Protein AF-A0A119CU41-F1 (afdb_monomer_lite)

Secondary structure (DSSP, 8-state):
--PPPS--SSHHHHHHHHHHHTT-HHHHHHHHHGGGS-HHHHHHHHHHHT-TTSS----HHHHHHHHHHHHHTT--HHHHHHHHHTT-----PPP--HHHHHHHHHHHHHHHHHHHHHHHHHHHS--TTSSSS--

Structure (mmCIF, N/CA/C/O backbone):
data_AF-A0A119CU41-F1
#
_entry.id   AF-A0A119CU41-F1
#
loop_
_atom_site.group_PDB
_atom_site.id
_atom_site.type_symbol
_atom_site.label_atom_id
_atom_site.label_alt_id
_atom_site.label_comp_id
_atom_site.label_asym_id
_atom_site.label_entity_id
_atom_site.label_seq_id
_atom_site.pdbx_PDB_ins_code
_atom_site.Cartn_x
_atom_site.Cartn_y
_atom_site.Cartn_z
_atom_site.occupancy
_atom_site.B_iso_or_equiv
_atom_site.auth_seq_id
_atom_site.auth_comp_id
_atom_site.auth_asym_id
_atom_site.auth_atom_id
_atom_site.pdbx_PDB_model_num
ATOM 1 N N . MET A 1 1 ? -15.393 13.350 -11.475 1.00 35.12 1 MET A N 1
ATOM 2 C CA . MET A 1 1 ? -16.039 12.401 -10.548 1.00 35.12 1 MET A CA 1
ATOM 3 C C . MET A 1 1 ? -15.652 11.013 -11.019 1.00 35.12 1 MET A C 1
ATOM 5 O O . MET A 1 1 ? -16.244 10.543 -11.977 1.00 35.12 1 MET A O 1
ATOM 9 N N . ASN A 1 2 ? -14.614 10.411 -10.438 1.00 46.03 2 ASN A N 1
ATOM 10 C CA . ASN A 1 2 ? -14.249 9.032 -10.764 1.00 46.03 2 ASN A CA 1
ATOM 11 C C . ASN A 1 2 ? -14.810 8.158 -9.651 1.00 46.03 2 ASN A C 1
ATOM 13 O O . ASN A 1 2 ? -14.390 8.277 -8.504 1.00 46.03 2 ASN A O 1
ATOM 17 N N . GLN A 1 3 ? -15.821 7.363 -9.984 1.00 51.50 3 GLN A N 1
ATOM 18 C CA . GLN A 1 3 ? -16.366 6.354 -9.089 1.00 51.50 3 GLN A CA 1
ATOM 19 C C . GLN A 1 3 ? -15.266 5.310 -8.860 1.00 51.50 3 GLN A C 1
ATOM 21 O O . GLN A 1 3 ? -14.790 4.703 -9.818 1.00 51.50 3 GLN A O 1
ATOM 26 N N . THR A 1 4 ? -14.824 5.145 -7.614 1.00 58.78 4 THR A N 1
ATOM 27 C CA . THR A 1 4 ? -13.912 4.061 -7.238 1.00 58.78 4 THR A CA 1
ATOM 28 C C . THR A 1 4 ? -14.619 2.729 -7.508 1.00 58.78 4 THR A C 1
ATOM 30 O O . THR A 1 4 ? -15.733 2.548 -7.005 1.00 58.78 4 THR A O 1
ATOM 33 N N . PRO A 1 5 ? -14.037 1.811 -8.302 1.00 63.75 5 PRO A N 1
ATOM 34 C CA . PRO A 1 5 ? -14.624 0.495 -8.522 1.00 63.75 5 PRO A CA 1
ATOM 35 C C . PRO A 1 5 ? -14.828 -0.213 -7.180 1.00 63.75 5 PRO A C 1
ATOM 37 O O . PRO A 1 5 ? -13.911 -0.281 -6.364 1.00 63.75 5 PRO A O 1
ATOM 40 N N . LEU A 1 6 ? -16.041 -0.718 -6.942 1.00 64.75 6 LEU A N 1
ATOM 41 C CA . LEU A 1 6 ? -16.372 -1.452 -5.716 1.00 64.75 6 LEU A CA 1
ATOM 42 C C . LEU A 1 6 ? -15.704 -2.834 -5.672 1.00 64.75 6 LEU A C 1
ATOM 44 O O . LEU A 1 6 ? -15.465 -3.353 -4.585 1.00 64.75 6 LEU A O 1
ATOM 48 N N . PHE A 1 7 ? -15.388 -3.403 -6.840 1.00 74.25 7 PHE A N 1
ATOM 49 C CA . PHE A 1 7 ? -14.803 -4.732 -6.990 1.00 74.25 7 PHE A CA 1
ATOM 50 C C . PHE A 1 7 ? -13.781 -4.739 -8.130 1.00 74.25 7 PHE A C 1
ATOM 52 O O . PHE A 1 7 ? -13.938 -4.018 -9.116 1.00 74.25 7 PHE A O 1
ATOM 59 N N . PHE A 1 8 ? -12.744 -5.556 -7.967 1.00 86.62 8 PHE A N 1
ATOM 60 C CA . PHE A 1 8 ? -11.715 -5.824 -8.966 1.00 86.62 8 PHE A CA 1
ATOM 61 C C . PHE A 1 8 ? -11.682 -7.327 -9.230 1.00 86.62 8 PHE A C 1
ATOM 63 O O . PHE A 1 8 ? -11.782 -8.105 -8.283 1.00 86.62 8 PHE A O 1
ATOM 70 N N . ASP A 1 9 ? -11.531 -7.718 -10.493 1.00 86.44 9 ASP A N 1
ATOM 71 C CA . ASP A 1 9 ? -11.534 -9.132 -10.891 1.00 86.44 9 ASP A CA 1
ATOM 72 C C . ASP A 1 9 ? -10.228 -9.846 -10.514 1.00 86.44 9 ASP A C 1
ATOM 74 O O . ASP A 1 9 ? -10.202 -11.061 -10.337 1.00 86.44 9 ASP A O 1
ATOM 78 N N . ASP A 1 10 ? -9.139 -9.089 -10.361 1.00 91.56 10 ASP A N 1
ATOM 79 C CA . ASP A 1 10 ? -7.823 -9.619 -10.034 1.00 91.56 10 ASP A CA 1
ATOM 80 C C . ASP A 1 10 ? -6.977 -8.635 -9.207 1.00 91.56 10 ASP A C 1
ATOM 82 O O . ASP A 1 10 ? -7.222 -7.420 -9.149 1.00 91.56 10 ASP A O 1
ATOM 86 N N . VAL A 1 11 ? -5.929 -9.181 -8.585 1.00 92.94 11 VAL A N 1
ATOM 87 C CA . VAL A 1 11 ? -5.024 -8.439 -7.702 1.00 92.94 11 VAL A CA 1
ATOM 88 C C . VAL A 1 11 ? -4.221 -7.362 -8.422 1.00 92.94 11 VAL A C 1
ATOM 90 O O . VAL A 1 11 ? -3.954 -6.311 -7.841 1.00 92.94 11 VAL A O 1
ATOM 93 N N . ASN A 1 12 ? -3.830 -7.588 -9.676 1.00 94.69 12 ASN A N 1
ATOM 94 C CA . ASN A 1 12 ? -3.010 -6.650 -10.434 1.00 94.69 12 ASN A CA 1
ATOM 95 C C . ASN A 1 12 ? -3.826 -5.416 -10.807 1.00 94.69 12 ASN A C 1
ATOM 97 O O . ASN A 1 12 ? -3.318 -4.297 -10.707 1.00 94.69 12 ASN A O 1
ATOM 101 N N . THR A 1 13 ? -5.101 -5.585 -11.157 1.00 94.31 13 THR A N 1
ATOM 102 C CA . THR A 1 13 ? -6.020 -4.470 -11.403 1.00 94.31 13 THR A CA 1
ATOM 103 C C . THR A 1 13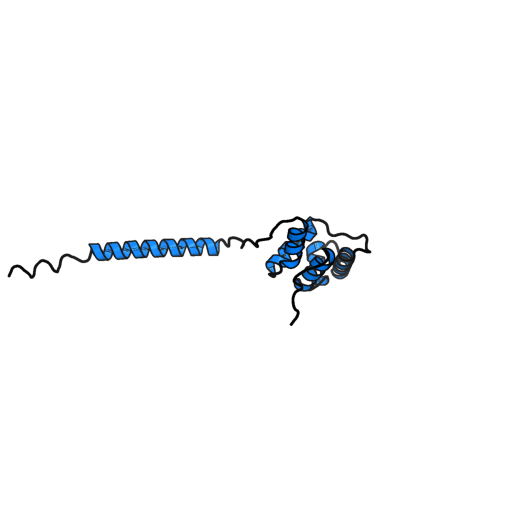 ? -6.279 -3.685 -10.112 1.00 94.31 13 THR A C 1
ATOM 105 O O . THR A 1 13 ? -6.182 -2.453 -10.115 1.00 94.31 13 THR A O 1
ATOM 108 N N . ALA A 1 14 ? -6.496 -4.368 -8.981 1.00 95.12 14 ALA A N 1
ATOM 109 C CA . ALA A 1 14 ? -6.653 -3.714 -7.678 1.00 95.12 14 ALA A CA 1
ATOM 110 C C . ALA A 1 14 ? -5.392 -2.930 -7.256 1.00 95.12 14 ALA A C 1
ATOM 112 O O . ALA A 1 14 ? -5.471 -1.786 -6.802 1.00 95.12 14 ALA A O 1
ATOM 113 N N . LEU A 1 15 ? -4.201 -3.504 -7.446 1.00 96.75 15 LEU A N 1
ATOM 114 C CA . LEU A 1 15 ? -2.932 -2.835 -7.155 1.00 96.75 15 LEU A CA 1
ATOM 115 C C . LEU A 1 15 ? -2.629 -1.702 -8.147 1.00 96.75 15 LEU A C 1
ATOM 117 O O . LEU A 1 15 ? -2.084 -0.675 -7.745 1.00 96.75 15 LEU A O 1
ATOM 121 N N . SER A 1 16 ? -3.036 -1.823 -9.412 1.00 96.38 16 SER A N 1
ATOM 122 C CA . SER A 1 16 ? -2.947 -0.737 -10.398 1.00 96.38 16 SER A CA 1
ATOM 123 C C . SER A 1 16 ? -3.793 0.465 -9.986 1.00 96.38 16 SER A C 1
ATOM 125 O O . SER A 1 16 ? -3.346 1.609 -10.091 1.00 96.38 16 SER A O 1
ATOM 127 N N . HIS A 1 17 ? -4.992 0.218 -9.450 1.00 96.38 17 HIS A N 1
ATOM 128 C CA . HIS A 1 17 ? -5.817 1.266 -8.858 1.00 96.38 17 HIS A CA 1
ATOM 129 C C . HIS A 1 17 ? -5.106 1.952 -7.684 1.00 96.38 17 HIS A C 1
ATOM 131 O O . HIS A 1 17 ? -5.008 3.181 -7.672 1.00 96.38 17 HIS A O 1
ATOM 137 N N . VAL A 1 18 ? -4.522 1.181 -6.760 1.00 97.38 18 VAL A N 1
ATOM 138 C CA . VAL A 1 18 ? -3.714 1.729 -5.657 1.00 97.38 18 VAL A CA 1
ATOM 139 C C . VAL A 1 18 ? -2.575 2.607 -6.178 1.00 97.38 18 VAL A C 1
ATOM 141 O O . VAL A 1 18 ? -2.379 3.716 -5.681 1.00 97.38 18 VAL A O 1
ATOM 144 N N . VAL A 1 19 ? -1.845 2.169 -7.207 1.00 97.88 19 VAL A N 1
ATOM 145 C CA . VAL A 1 19 ? -0.769 2.975 -7.802 1.00 97.88 19 VAL A CA 1
ATOM 146 C C . VAL A 1 19 ? -1.295 4.311 -8.322 1.00 97.88 19 VAL A C 1
ATOM 148 O O . VAL A 1 19 ? -0.653 5.338 -8.101 1.00 97.88 19 VAL A O 1
ATOM 151 N N . ASN A 1 20 ? -2.473 4.335 -8.947 1.00 97.00 20 ASN A N 1
ATOM 152 C CA . ASN A 1 20 ? -3.094 5.574 -9.414 1.00 97.00 20 ASN A CA 1
ATOM 153 C C . ASN A 1 20 ? -3.507 6.496 -8.259 1.00 97.00 20 ASN A C 1
ATOM 155 O O . ASN A 1 20 ? -3.200 7.688 -8.307 1.00 97.00 20 ASN A O 1
ATOM 159 N N . VAL A 1 21 ? -4.123 5.955 -7.201 1.00 96.56 21 VAL A N 1
ATOM 160 C CA . VAL A 1 21 ? -4.465 6.716 -5.984 1.00 96.56 21 VAL A CA 1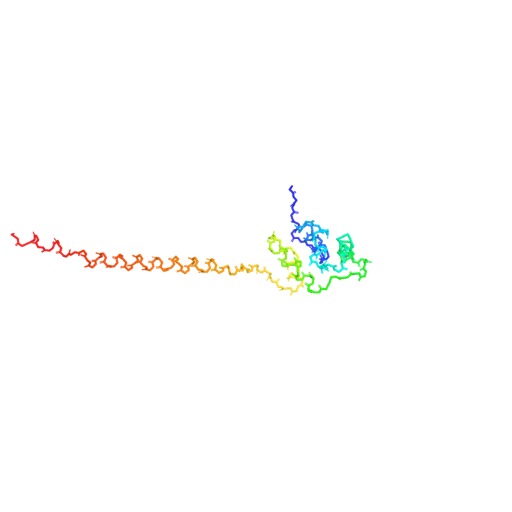
ATOM 161 C C . VAL A 1 21 ? -3.222 7.356 -5.363 1.00 96.56 21 VAL A C 1
ATOM 163 O O . VAL A 1 21 ? -3.255 8.509 -4.935 1.00 96.56 21 VAL A O 1
ATOM 166 N N . LEU A 1 22 ? -2.096 6.641 -5.364 1.00 97.44 22 LEU A N 1
ATOM 167 C CA . LEU A 1 22 ? -0.827 7.120 -4.815 1.00 97.44 22 LEU A CA 1
ATOM 168 C C . LEU A 1 22 ? -0.083 8.115 -5.722 1.00 97.44 22 LEU A C 1
ATOM 170 O O . LEU A 1 22 ? 1.009 8.555 -5.365 1.00 97.44 22 LEU A O 1
ATOM 174 N N . GLY A 1 23 ? -0.653 8.510 -6.865 1.00 96.88 23 GLY A N 1
ATOM 175 C CA . GLY A 1 23 ? -0.060 9.487 -7.786 1.00 96.88 23 GLY A CA 1
ATOM 176 C C . GLY A 1 23 ? 0.758 8.878 -8.928 1.00 96.88 23 GLY A C 1
ATOM 177 O O . GLY A 1 23 ? 1.561 9.574 -9.549 1.00 96.88 23 GLY A O 1
ATOM 178 N N . GLY A 1 24 ? 0.559 7.593 -9.218 1.00 97.69 24 GLY A N 1
ATOM 179 C CA . GLY A 1 24 ? 1.102 6.900 -10.382 1.00 97.69 24 GLY A CA 1
ATOM 180 C C . GLY A 1 24 ? 2.482 6.269 -10.176 1.00 97.69 24 GLY A C 1
ATOM 181 O O . GLY A 1 24 ? 3.172 6.471 -9.174 1.00 97.69 24 GLY A O 1
ATOM 182 N N . ALA A 1 25 ? 2.912 5.505 -11.184 1.00 97.62 25 ALA A N 1
ATOM 183 C CA . ALA A 1 25 ? 4.118 4.677 -11.120 1.00 97.62 25 ALA A CA 1
ATOM 184 C C . ALA A 1 25 ? 5.413 5.469 -10.864 1.00 97.62 25 ALA A C 1
ATOM 186 O O . ALA A 1 25 ? 6.322 4.949 -10.227 1.00 97.62 25 ALA A O 1
ATOM 187 N N . LYS A 1 26 ? 5.505 6.738 -11.292 1.00 97.25 26 LYS A N 1
ATOM 188 C CA . LYS A 1 26 ? 6.685 7.586 -11.023 1.00 97.25 26 LYS A CA 1
ATOM 189 C C . LYS A 1 26 ? 6.834 7.972 -9.555 1.00 97.25 26 LYS A C 1
ATOM 191 O O . LYS A 1 26 ? 7.953 8.175 -9.098 1.00 97.25 26 LYS A O 1
ATOM 196 N N . ARG A 1 27 ? 5.726 8.062 -8.817 1.00 96.75 27 ARG A N 1
ATOM 197 C CA . ARG A 1 27 ? 5.751 8.303 -7.373 1.00 96.75 27 ARG A CA 1
ATOM 198 C C . ARG A 1 27 ? 5.966 7.004 -6.605 1.00 96.75 27 ARG A C 1
ATOM 200 O O . ARG A 1 27 ? 6.761 6.973 -5.676 1.00 96.75 27 ARG A O 1
ATOM 207 N N . VAL A 1 28 ? 5.303 5.933 -7.032 1.00 97.69 28 VAL A N 1
ATOM 208 C CA . VAL A 1 28 ? 5.368 4.621 -6.375 1.00 97.69 28 VAL A CA 1
ATOM 209 C C . VAL A 1 28 ? 6.698 3.897 -6.604 1.00 97.69 28 VAL A C 1
ATOM 211 O O . VAL A 1 28 ? 7.198 3.251 -5.691 1.00 97.69 28 VAL A O 1
ATOM 214 N N . GLY A 1 29 ? 7.295 3.999 -7.792 1.00 97.19 29 GLY A N 1
ATOM 215 C CA . GLY A 1 29 ? 8.531 3.293 -8.149 1.00 97.19 29 GLY A CA 1
ATOM 216 C C . GLY A 1 29 ? 9.659 3.503 -7.133 1.00 97.19 29 GLY A C 1
ATOM 217 O O . GLY A 1 29 ? 10.113 2.520 -6.544 1.00 97.19 29 GLY A O 1
ATOM 218 N N . PRO A 1 30 ? 10.063 4.756 -6.851 1.00 96.31 30 PRO A N 1
ATOM 219 C CA . PRO A 1 30 ? 11.068 5.053 -5.828 1.00 96.31 30 PRO A CA 1
ATOM 220 C C . PRO A 1 30 ? 10.670 4.589 -4.420 1.00 96.31 30 PRO A C 1
ATOM 222 O O . PRO A 1 30 ? 11.528 4.181 -3.647 1.00 96.31 30 PRO A O 1
ATOM 225 N N . MET A 1 31 ? 9.373 4.566 -4.081 1.00 95.62 31 MET A N 1
ATOM 226 C CA . MET A 1 31 ? 8.914 4.042 -2.784 1.00 95.62 31 MET A CA 1
ATOM 227 C C . MET A 1 31 ? 9.183 2.537 -2.625 1.00 95.62 31 MET A C 1
ATOM 229 O O . MET A 1 31 ? 9.345 2.067 -1.502 1.00 95.62 31 MET A O 1
ATOM 233 N N . LEU A 1 32 ? 9.201 1.777 -3.726 1.00 96.19 32 LEU A N 1
ATOM 234 C CA . LEU A 1 32 ? 9.373 0.318 -3.716 1.00 96.19 32 LEU A CA 1
ATOM 235 C C . LEU A 1 32 ? 10.803 -0.143 -4.004 1.00 96.19 32 LEU A C 1
ATOM 237 O O . LEU A 1 32 ? 11.169 -1.256 -3.618 1.00 96.19 32 LEU A O 1
ATOM 241 N N . ARG A 1 33 ? 11.575 0.671 -4.726 1.00 94.62 33 ARG A N 1
ATOM 242 C CA . ARG A 1 33 ? 12.943 0.361 -5.162 1.00 94.62 33 ARG A CA 1
ATOM 243 C C . ARG A 1 33 ? 14.018 1.205 -4.484 1.00 94.62 33 ARG A C 1
ATOM 245 O O . ARG A 1 33 ? 15.189 0.890 -4.642 1.00 94.62 33 ARG A O 1
ATOM 252 N N . GLY A 1 34 ? 13.643 2.245 -3.743 1.00 88.06 34 GLY A N 1
ATOM 253 C CA . GLY A 1 34 ? 14.606 3.178 -3.166 1.00 88.06 34 GLY A CA 1
ATOM 254 C C . GLY A 1 34 ? 15.499 3.796 -4.243 1.00 88.06 34 GLY A C 1
ATOM 255 O O . GLY A 1 34 ? 15.029 4.115 -5.337 1.00 88.06 34 GLY A O 1
ATOM 256 N N . ASP A 1 35 ? 16.787 3.910 -3.925 1.00 88.81 35 ASP A N 1
ATOM 257 C CA . ASP A 1 35 ? 17.804 4.537 -4.777 1.00 88.81 35 ASP A CA 1
ATOM 258 C C . ASP A 1 35 ? 18.520 3.541 -5.712 1.00 88.81 35 ASP A C 1
ATOM 260 O O . ASP A 1 35 ? 19.430 3.924 -6.447 1.00 88.81 35 ASP A O 1
ATOM 264 N N . ASP A 1 36 ? 18.100 2.269 -5.734 1.00 89.56 36 ASP A N 1
ATOM 265 C CA . ASP A 1 36 ? 18.709 1.217 -6.568 1.00 89.56 36 ASP A CA 1
ATOM 266 C C . ASP A 1 36 ? 18.489 1.451 -8.074 1.00 89.56 36 ASP A C 1
ATOM 268 O O . ASP A 1 36 ? 19.153 0.852 -8.924 1.00 89.56 36 ASP A O 1
ATOM 272 N N . MET A 1 37 ? 17.509 2.287 -8.427 1.00 93.62 37 MET A N 1
ATOM 273 C CA . MET A 1 37 ? 17.079 2.538 -9.798 1.00 93.62 37 MET A CA 1
ATOM 274 C C . MET A 1 37 ? 16.736 4.014 -10.002 1.00 93.62 37 MET A C 1
ATOM 276 O O . MET A 1 37 ? 16.268 4.699 -9.096 1.00 93.62 37 MET A O 1
ATOM 280 N N . THR A 1 38 ? 16.882 4.500 -11.237 1.00 97.25 38 THR A N 1
ATOM 281 C CA . THR A 1 38 ? 16.342 5.817 -11.604 1.00 97.25 38 THR A CA 1
ATOM 282 C C . THR A 1 38 ? 14.813 5.816 -11.511 1.00 97.25 38 THR A C 1
ATOM 284 O O . THR A 1 38 ? 14.173 4.775 -11.677 1.00 97.25 38 THR A O 1
ATOM 287 N N . VAL A 1 39 ? 14.206 6.991 -11.310 1.00 97.06 39 VAL A N 1
ATOM 288 C CA . VAL A 1 39 ? 12.741 7.144 -11.195 1.00 97.06 39 VAL A CA 1
ATOM 289 C C . VAL A 1 39 ? 11.999 6.505 -12.373 1.00 97.06 39 VAL A C 1
ATOM 291 O O . VAL A 1 39 ? 11.029 5.778 -12.167 1.00 97.06 39 VAL A O 1
ATOM 294 N N . ASP A 1 40 ? 12.460 6.732 -13.605 1.00 97.75 40 ASP A N 1
ATOM 295 C CA . ASP A 1 40 ? 11.811 6.179 -14.799 1.00 97.75 40 ASP A CA 1
ATOM 296 C C . ASP A 1 40 ? 11.978 4.655 -14.901 1.00 97.75 40 ASP A C 1
ATOM 298 O O . ASP A 1 40 ? 11.035 3.956 -15.280 1.00 97.75 40 ASP A O 1
ATOM 302 N N . ALA A 1 41 ? 13.144 4.119 -14.521 1.00 97.81 41 ALA A N 1
ATOM 303 C CA . ALA A 1 41 ? 13.373 2.678 -14.507 1.00 97.81 41 ALA A CA 1
ATOM 304 C C . ALA A 1 41 ? 12.522 1.986 -13.428 1.00 97.81 41 ALA A C 1
ATOM 306 O O . ALA A 1 41 ? 11.916 0.948 -13.695 1.00 97.81 41 ALA A O 1
ATOM 307 N N . ALA A 1 42 ? 12.411 2.587 -12.241 1.00 97.44 42 ALA A N 1
ATOM 308 C CA . ALA A 1 42 ? 11.561 2.093 -11.165 1.00 97.44 42 ALA A CA 1
ATOM 309 C C . ALA A 1 42 ? 10.072 2.152 -11.544 1.00 97.44 42 ALA A C 1
ATOM 311 O O . ALA A 1 42 ? 9.338 1.194 -11.310 1.00 97.44 42 ALA A O 1
ATOM 312 N N . ALA A 1 43 ? 9.624 3.239 -12.182 1.00 97.62 43 ALA A N 1
ATOM 313 C CA . ALA A 1 43 ? 8.251 3.371 -12.663 1.00 97.62 43 ALA A CA 1
ATOM 314 C C . ALA A 1 43 ? 7.905 2.301 -13.706 1.00 97.62 43 ALA A C 1
ATOM 316 O O . ALA A 1 43 ? 6.853 1.670 -13.621 1.00 97.62 43 ALA A O 1
ATOM 317 N N . ARG A 1 44 ? 8.803 2.063 -14.669 1.00 97.94 44 ARG A N 1
ATOM 318 C CA . ARG A 1 44 ? 8.623 1.013 -15.676 1.00 97.94 44 ARG A CA 1
ATOM 319 C C . ARG A 1 44 ? 8.560 -0.370 -15.040 1.00 97.94 44 ARG A C 1
ATOM 321 O O . ARG A 1 44 ? 7.675 -1.139 -15.387 1.00 97.94 44 ARG A O 1
ATOM 328 N N . TRP A 1 45 ? 9.437 -0.647 -14.076 1.00 97.81 45 TRP A N 1
ATOM 329 C CA . TRP A 1 45 ? 9.406 -1.902 -13.334 1.00 97.81 45 TRP A CA 1
ATOM 330 C C . TRP A 1 45 ? 8.070 -2.118 -12.604 1.00 97.81 45 TRP A C 1
ATOM 332 O O . TRP A 1 45 ? 7.520 -3.211 -12.676 1.00 97.81 45 TRP A O 1
ATOM 342 N N . VAL A 1 46 ? 7.504 -1.083 -11.968 1.00 97.94 46 VAL A N 1
ATOM 343 C CA . VAL A 1 46 ? 6.171 -1.173 -11.340 1.00 97.94 46 VAL A CA 1
ATOM 344 C C . VAL A 1 46 ? 5.098 -1.537 -12.365 1.00 97.94 46 VAL A C 1
ATOM 346 O O . VAL A 1 46 ? 4.286 -2.417 -12.101 1.00 97.94 46 VAL A O 1
ATOM 349 N N . LEU A 1 47 ? 5.098 -0.889 -13.533 1.00 97.69 47 LEU A N 1
ATOM 350 C CA . LEU A 1 47 ? 4.141 -1.197 -14.600 1.00 97.69 47 LEU A CA 1
ATOM 351 C C . LEU A 1 47 ? 4.314 -2.621 -15.136 1.00 97.69 47 LEU A C 1
ATOM 353 O O . LEU A 1 47 ? 3.320 -3.293 -15.395 1.00 97.69 47 LEU A O 1
ATOM 357 N N . ASP A 1 48 ? 5.556 -3.089 -15.266 1.00 98.06 48 ASP A N 1
ATOM 358 C CA . ASP A 1 48 ? 5.836 -4.468 -15.656 1.00 98.06 48 ASP A CA 1
ATOM 359 C C . ASP A 1 48 ? 5.326 -5.450 -14.590 1.00 98.06 48 ASP A C 1
ATOM 361 O O . ASP A 1 48 ? 4.731 -6.455 -14.947 1.00 98.06 48 ASP A O 1
ATOM 365 N N . CYS A 1 49 ? 5.461 -5.154 -13.294 1.00 97.50 49 CYS A N 1
ATOM 366 C CA . CYS A 1 49 ? 4.930 -6.014 -12.230 1.00 97.50 49 CYS A CA 1
ATOM 367 C C . CYS A 1 49 ? 3.407 -6.101 -12.161 1.00 97.50 49 CYS A C 1
ATOM 369 O O . CYS A 1 49 ? 2.880 -7.071 -11.624 1.00 97.50 49 CYS A O 1
ATOM 371 N N . LEU A 1 50 ? 2.711 -5.075 -12.641 1.00 96.38 50 LEU A N 1
ATOM 372 C CA . LEU A 1 50 ? 1.251 -5.034 -12.680 1.00 96.38 50 LEU A CA 1
ATOM 373 C C . LEU A 1 50 ? 0.687 -5.637 -13.971 1.00 96.38 50 LEU A C 1
ATOM 375 O O . LEU A 1 50 ? -0.526 -5.755 -14.115 1.00 96.38 50 LEU A O 1
ATOM 379 N N . ASN A 1 51 ? 1.549 -6.014 -14.915 1.00 96.19 51 ASN A N 1
ATOM 380 C CA . ASN A 1 51 ? 1.149 -6.668 -16.146 1.00 96.19 51 ASN A CA 1
ATOM 381 C C . ASN A 1 51 ? 1.326 -8.193 -16.004 1.00 96.19 51 ASN A C 1
ATOM 383 O O . ASN A 1 51 ? 2.466 -8.652 -15.919 1.00 96.19 51 ASN A O 1
ATOM 387 N N . PRO A 1 52 ? 0.243 -8.995 -16.033 1.00 92.44 52 PRO A N 1
ATOM 388 C CA . PRO A 1 52 ? 0.337 -10.449 -15.883 1.00 92.44 52 PRO A CA 1
ATOM 389 C C . PRO A 1 52 ? 1.132 -11.141 -17.005 1.00 92.44 52 PRO A C 1
ATOM 391 O O . PRO A 1 52 ? 1.650 -12.234 -16.791 1.00 92.44 52 PRO A O 1
ATOM 394 N N . ASP A 1 53 ? 1.288 -10.506 -18.172 1.00 95.81 53 ASP A N 1
ATOM 395 C CA . ASP A 1 53 ? 2.069 -11.034 -19.300 1.00 95.81 53 ASP A CA 1
ATOM 396 C C . ASP A 1 53 ? 3.583 -10.796 -19.146 1.00 95.81 53 ASP A C 1
ATOM 398 O O . ASP A 1 53 ? 4.386 -11.186 -20.002 1.00 95.81 53 ASP A O 1
ATOM 402 N N . ARG A 1 54 ? 4.007 -10.105 -18.082 1.00 95.81 54 ARG A N 1
ATOM 403 C CA . ARG A 1 54 ? 5.412 -9.809 -17.798 1.00 95.81 54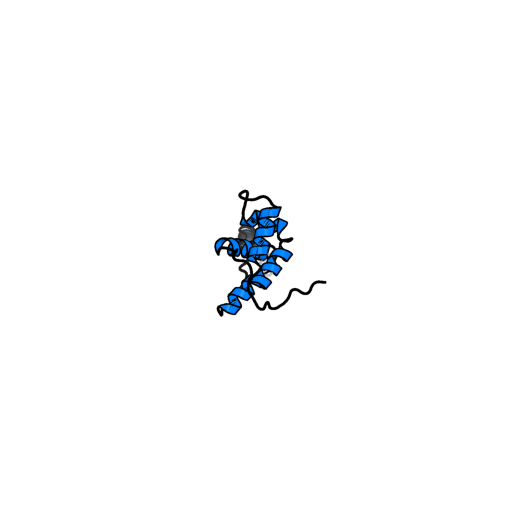 ARG A CA 1
ATOM 404 C C . ARG A 1 54 ? 5.921 -10.674 -16.641 1.00 95.81 54 ARG A C 1
ATOM 406 O O . ARG A 1 54 ? 5.200 -10.941 -15.689 1.00 95.81 54 ARG A O 1
ATOM 413 N N . PRO A 1 55 ? 7.203 -11.081 -16.673 1.00 95.19 55 PRO A N 1
ATOM 414 C CA . PRO A 1 55 ? 7.771 -11.943 -15.636 1.00 95.19 55 PRO A CA 1
ATOM 415 C C . PRO A 1 55 ? 8.097 -11.203 -14.330 1.00 95.19 55 PRO A C 1
ATOM 417 O O . PRO A 1 55 ? 8.389 -11.842 -13.322 1.00 95.19 55 PRO A O 1
ATOM 420 N N . ALA A 1 56 ? 8.124 -9.868 -14.346 1.00 95.50 56 ALA A N 1
ATOM 421 C CA . ALA A 1 56 ? 8.417 -9.079 -13.160 1.00 95.50 56 ALA A CA 1
ATOM 422 C C . ALA A 1 56 ? 7.274 -9.223 -12.145 1.00 95.50 56 ALA A C 1
ATOM 424 O O . ALA A 1 56 ? 6.112 -9.194 -12.521 1.00 95.50 56 ALA A O 1
ATOM 425 N N . GLN A 1 57 ? 7.587 -9.338 -10.853 1.00 94.88 57 GLN A N 1
ATOM 426 C CA . GLN A 1 57 ? 6.578 -9.488 -9.799 1.00 94.88 57 GLN A CA 1
ATOM 427 C C . GLN A 1 57 ? 6.902 -8.605 -8.596 1.00 94.88 57 GLN A C 1
ATOM 429 O O . GLN A 1 57 ? 8.072 -8.388 -8.270 1.00 94.88 57 GLN A O 1
ATOM 434 N N . LEU A 1 58 ? 5.858 -8.121 -7.921 1.00 96.50 58 LEU A N 1
ATOM 435 C CA . LEU A 1 58 ? 5.996 -7.494 -6.611 1.00 96.50 58 LEU A CA 1
ATOM 436 C C . LEU A 1 58 ? 6.297 -8.570 -5.567 1.00 96.50 58 LEU A C 1
ATOM 438 O O . LEU A 1 58 ? 5.593 -9.574 -5.470 1.00 96.50 58 LEU A O 1
ATOM 442 N N . HIS A 1 59 ? 7.304 -8.341 -4.731 1.00 95.62 59 HIS A N 1
ATOM 443 C CA . HIS A 1 59 ? 7.523 -9.192 -3.568 1.00 95.62 59 HIS A CA 1
ATOM 444 C C . HIS A 1 59 ? 6.521 -8.867 -2.447 1.00 95.62 59 HIS A C 1
ATOM 446 O O . HIS A 1 59 ? 6.066 -7.724 -2.345 1.00 95.62 59 HIS A O 1
ATOM 452 N N . PRO A 1 60 ? 6.233 -9.810 -1.528 1.00 96.12 60 PRO A N 1
ATOM 453 C CA . PRO A 1 60 ? 5.268 -9.585 -0.446 1.00 96.12 60 PRO A CA 1
ATOM 454 C C . PRO A 1 60 ? 5.529 -8.320 0.387 1.00 96.12 60 PRO A C 1
ATOM 456 O O . PRO A 1 60 ? 4.601 -7.594 0.734 1.00 96.12 60 PRO A O 1
ATOM 459 N N . HIS A 1 61 ? 6.799 -7.998 0.658 1.00 96.50 61 HIS A N 1
ATOM 460 C CA . HIS A 1 61 ? 7.158 -6.780 1.390 1.00 96.50 61 HIS A CA 1
ATOM 461 C C . HIS A 1 61 ? 6.824 -5.494 0.607 1.00 96.50 61 HIS A C 1
ATOM 463 O O . HIS A 1 61 ? 6.414 -4.506 1.208 1.00 96.50 61 HIS A O 1
ATOM 469 N N . GLN A 1 62 ? 6.942 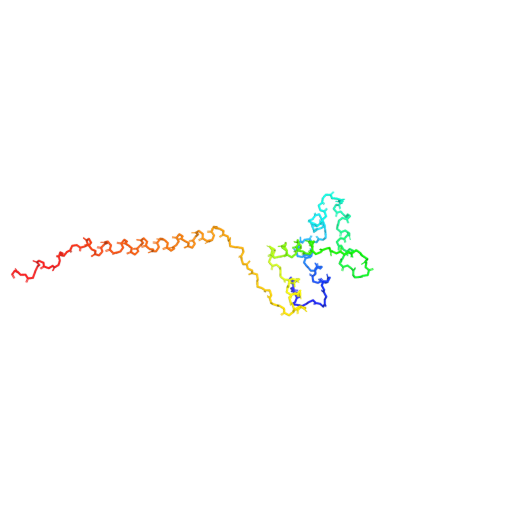-5.503 -0.724 1.00 96.88 62 GLN A N 1
ATOM 470 C CA . GLN A 1 62 ? 6.574 -4.371 -1.585 1.00 96.88 62 GLN A CA 1
ATOM 471 C C . GLN A 1 62 ? 5.062 -4.187 -1.650 1.00 96.88 62 GLN A C 1
ATOM 473 O O . GLN A 1 62 ? 4.577 -3.059 -1.558 1.00 96.88 62 GLN A O 1
ATOM 478 N N . VAL A 1 63 ? 4.311 -5.288 -1.727 1.00 97.50 63 VAL A N 1
ATOM 479 C CA . VAL A 1 63 ? 2.848 -5.248 -1.606 1.00 97.50 63 VAL A CA 1
ATOM 480 C C . VAL A 1 63 ? 2.451 -4.626 -0.265 1.00 97.50 63 VAL A C 1
ATOM 482 O O . VAL A 1 63 ? 1.607 -3.736 -0.228 1.00 97.50 63 VAL A O 1
ATOM 485 N N . LEU A 1 64 ? 3.110 -5.002 0.835 1.00 96.75 64 LEU A N 1
ATOM 486 C CA . LEU A 1 64 ? 2.837 -4.420 2.151 1.00 96.75 64 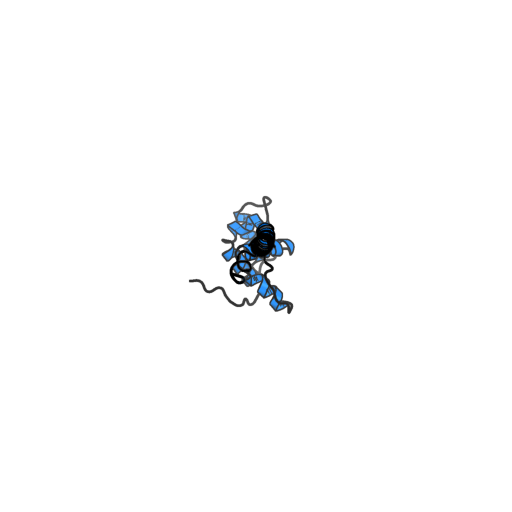LEU A CA 1
ATOM 487 C C . LEU A 1 64 ? 3.109 -2.905 2.204 1.00 96.75 64 LEU A C 1
ATOM 489 O O . LEU A 1 64 ? 2.333 -2.169 2.816 1.00 96.75 64 LEU A O 1
ATOM 493 N N . VAL A 1 65 ? 4.179 -2.426 1.558 1.00 96.88 65 VAL A N 1
ATOM 494 C CA . VAL A 1 65 ? 4.468 -0.985 1.435 1.00 96.88 65 VAL A CA 1
ATOM 495 C C . VAL A 1 65 ? 3.340 -0.267 0.692 1.00 96.88 65 VAL A C 1
ATOM 497 O O . VAL A 1 65 ? 2.866 0.767 1.171 1.00 96.88 65 VAL A O 1
ATOM 500 N N . LEU A 1 66 ? 2.857 -0.832 -0.420 1.00 97.06 66 LEU A N 1
ATOM 501 C CA . LEU A 1 66 ? 1.719 -0.283 -1.165 1.00 97.06 66 LEU A CA 1
ATOM 502 C C . LEU A 1 66 ? 0.454 -0.222 -0.318 1.00 97.06 66 LEU A C 1
ATOM 504 O O . LEU A 1 66 ? -0.164 0.834 -0.237 1.00 97.06 66 LEU A O 1
ATOM 508 N N . LEU A 1 67 ? 0.085 -1.319 0.347 1.00 96.25 67 LEU A N 1
ATOM 509 C CA . LEU A 1 67 ? -1.126 -1.378 1.169 1.00 96.25 67 LEU A CA 1
ATOM 510 C C . LEU A 1 67 ? -1.066 -0.392 2.342 1.00 96.25 67 LEU A C 1
ATOM 512 O O . LEU A 1 67 ? -2.067 0.246 2.669 1.00 96.25 67 LEU A O 1
ATOM 516 N N . ARG A 1 68 ? 0.113 -0.206 2.949 1.00 95.31 68 ARG A N 1
ATOM 517 C CA . ARG A 1 68 ? 0.316 0.796 4.004 1.00 95.31 68 ARG A CA 1
ATOM 518 C C . ARG A 1 68 ? 0.125 2.216 3.474 1.00 95.31 68 ARG A C 1
ATOM 520 O O . ARG A 1 68 ? -0.549 3.015 4.123 1.00 95.31 68 ARG A O 1
ATOM 527 N N . ALA A 1 69 ? 0.707 2.524 2.318 1.00 96.12 69 ALA A N 1
ATOM 528 C CA . ALA A 1 69 ? 0.568 3.831 1.685 1.00 96.12 69 ALA A CA 1
ATOM 529 C C . ALA A 1 69 ? -0.879 4.093 1.237 1.00 96.12 69 ALA A C 1
ATOM 531 O O . ALA A 1 69 ? -1.401 5.176 1.485 1.00 96.12 69 ALA A O 1
ATOM 532 N N . ALA A 1 70 ? -1.543 3.094 0.651 1.00 95.19 70 ALA A N 1
ATOM 533 C CA . ALA A 1 70 ? -2.947 3.154 0.251 1.00 95.19 70 ALA A CA 1
ATOM 534 C C . ALA A 1 70 ? -3.847 3.450 1.453 1.00 95.19 70 ALA A C 1
ATOM 536 O O . ALA A 1 70 ? -4.611 4.411 1.428 1.00 95.19 70 ALA A O 1
ATOM 537 N N . ARG A 1 71 ? -3.662 2.711 2.558 1.00 94.00 71 ARG A N 1
ATOM 538 C CA . ARG A 1 71 ? -4.390 2.943 3.811 1.00 94.00 71 ARG A CA 1
ATOM 539 C C . ARG A 1 71 ? -4.202 4.374 4.313 1.00 94.00 71 ARG A C 1
ATOM 541 O O . ARG A 1 71 ? -5.173 4.994 4.728 1.00 94.00 71 ARG A O 1
ATOM 548 N N . ALA A 1 72 ? -2.976 4.898 4.281 1.00 92.12 72 ALA A N 1
ATOM 549 C CA . ALA A 1 72 ? -2.698 6.279 4.681 1.00 92.12 72 ALA A CA 1
ATOM 550 C C . ALA A 1 72 ? -3.368 7.318 3.759 1.00 92.12 72 ALA A C 1
ATOM 552 O O . ALA A 1 72 ? -3.682 8.415 4.208 1.00 92.12 72 ALA A O 1
ATOM 553 N N . ALA A 1 73 ? -3.621 6.964 2.497 1.00 92.94 73 ALA A N 1
ATOM 554 C CA . ALA A 1 73 ? -4.386 7.762 1.542 1.00 92.94 73 ALA A CA 1
ATOM 555 C C . ALA A 1 73 ? -5.913 7.533 1.624 1.00 92.94 73 ALA A C 1
ATOM 557 O O . ALA A 1 73 ? -6.652 8.106 0.828 1.00 92.94 73 ALA A O 1
ATOM 558 N N . GLY A 1 74 ? -6.393 6.709 2.566 1.00 91.31 74 GLY A N 1
ATOM 559 C CA . GLY A 1 74 ? -7.810 6.358 2.706 1.00 91.31 74 GLY A CA 1
ATOM 560 C C . GLY A 1 74 ? -8.319 5.343 1.678 1.00 91.31 74 GLY A C 1
ATOM 561 O O . GLY A 1 74 ? -9.524 5.128 1.583 1.00 91.31 74 GLY A O 1
ATOM 562 N N . ASP A 1 75 ? -7.426 4.712 0.911 1.00 93.19 75 ASP A N 1
ATOM 563 C CA . ASP A 1 75 ? -7.784 3.649 -0.021 1.00 93.19 75 ASP A CA 1
ATOM 564 C C . ASP A 1 75 ? -7.596 2.268 0.612 1.00 93.19 75 ASP A C 1
ATOM 566 O O . ASP A 1 75 ? -6.557 1.936 1.193 1.00 93.19 75 ASP A O 1
ATOM 570 N N . HIS A 1 76 ? -8.640 1.453 0.506 1.00 93.00 76 HIS A N 1
ATOM 571 C CA . HIS A 1 76 ? -8.689 0.107 1.077 1.00 93.00 76 HIS A CA 1
ATOM 572 C C . HIS A 1 76 ? -8.994 -0.956 0.021 1.00 93.00 76 HIS A C 1
ATOM 574 O O . HIS A 1 76 ? -9.197 -2.119 0.360 1.00 93.00 76 HIS A O 1
ATOM 580 N N . THR A 1 77 ? -9.015 -0.574 -1.257 1.00 93.00 77 THR A N 1
ATOM 581 C CA . THR A 1 77 ? -9.516 -1.416 -2.346 1.00 93.00 77 THR A CA 1
ATOM 582 C C . THR A 1 77 ? -8.738 -2.721 -2.483 1.00 93.00 77 THR A C 1
ATOM 584 O O . THR A 1 77 ? -9.326 -3.796 -2.402 1.00 93.00 77 THR A O 1
ATOM 587 N N . ALA A 1 78 ? -7.409 -2.648 -2.586 1.00 94.88 78 ALA A N 1
ATOM 588 C CA . ALA A 1 78 ? -6.571 -3.840 -2.707 1.00 94.88 78 ALA A CA 1
ATOM 589 C C . ALA A 1 78 ? -6.580 -4.716 -1.442 1.00 94.88 78 ALA A C 1
ATOM 591 O O . ALA A 1 78 ? -6.561 -5.938 -1.549 1.00 94.88 78 ALA A O 1
ATOM 592 N N . MET A 1 79 ? -6.649 -4.123 -0.243 1.00 95.31 79 MET A N 1
ATOM 593 C CA . MET A 1 79 ? -6.744 -4.904 0.999 1.00 95.31 79 MET A CA 1
ATOM 594 C C . MET A 1 79 ? -8.081 -5.650 1.086 1.00 95.31 79 MET A C 1
ATOM 596 O O . MET A 1 79 ? -8.110 -6.818 1.468 1.00 95.31 79 MET A O 1
ATOM 600 N N . ASN A 1 80 ? -9.175 -4.993 0.698 1.00 93.25 80 ASN A N 1
ATOM 601 C CA . ASN A 1 80 ? -10.495 -5.612 0.638 1.00 93.25 80 ASN A CA 1
ATOM 602 C C . ASN A 1 80 ? -10.530 -6.752 -0.381 1.00 93.25 80 ASN A C 1
ATOM 604 O O . ASN A 1 80 ? -11.127 -7.783 -0.086 1.00 93.25 80 ASN A O 1
ATOM 608 N N . TRP A 1 81 ? -9.855 -6.595 -1.527 1.00 94.69 81 TRP A N 1
ATOM 609 C CA . TRP A 1 81 ? -9.698 -7.670 -2.507 1.00 94.69 81 TRP A CA 1
ATOM 610 C C . TRP A 1 81 ? -8.989 -8.880 -1.891 1.00 94.69 81 TRP A C 1
ATOM 612 O O . TRP A 1 81 ? -9.562 -9.964 -1.877 1.00 94.69 81 TRP A O 1
ATOM 622 N N . TYR A 1 82 ? -7.811 -8.687 -1.275 1.00 95.00 82 TYR A N 1
ATOM 623 C CA . TYR A 1 82 ? -7.098 -9.779 -0.601 1.00 95.00 82 TYR A CA 1
ATOM 624 C C . TYR A 1 82 ? -7.992 -10.476 0.418 1.00 95.00 82 TYR A C 1
ATOM 626 O O . TYR A 1 82 ? -8.130 -11.690 0.379 1.00 95.00 82 TYR A O 1
ATOM 634 N N . CYS A 1 83 ? -8.625 -9.715 1.311 1.00 94.06 83 CYS A N 1
ATOM 635 C CA . CYS A 1 83 ? -9.522 -10.267 2.316 1.00 94.06 83 CYS A CA 1
ATOM 636 C C . CYS A 1 83 ? -10.681 -11.063 1.701 1.00 94.06 83 CYS A C 1
ATOM 638 O O . CYS A 1 83 ? -10.944 -12.167 2.172 1.00 94.06 83 CYS A O 1
ATOM 640 N N . GLY A 1 84 ? -11.313 -10.558 0.639 1.00 92.69 84 GLY A N 1
ATOM 641 C CA . GLY A 1 84 ? -12.381 -11.258 -0.075 1.00 92.69 84 GLY A CA 1
ATOM 642 C C . GLY A 1 84 ? -11.937 -12.615 -0.620 1.00 92.69 84 GLY A C 1
ATOM 643 O O . GLY A 1 84 ? -12.618 -13.612 -0.387 1.00 92.69 84 GLY A O 1
ATOM 644 N N . GLU A 1 85 ? -10.761 -12.674 -1.245 1.00 94.12 85 GLU A N 1
ATOM 645 C CA . GLU A 1 85 ? -10.220 -13.905 -1.839 1.00 94.12 85 GLU A CA 1
ATOM 646 C C . GLU A 1 85 ? -9.919 -15.001 -0.812 1.00 94.12 85 GLU A C 1
ATOM 648 O O . GLU A 1 85 ? -10.064 -16.187 -1.102 1.00 94.12 85 GLU A O 1
ATOM 653 N N . ILE A 1 86 ? -9.507 -14.622 0.401 1.00 95.25 86 ILE A N 1
ATOM 654 C CA . ILE A 1 86 ? -9.167 -15.577 1.468 1.00 95.25 86 ILE A CA 1
ATOM 655 C C . ILE A 1 86 ? -10.257 -15.719 2.540 1.00 95.25 86 ILE A C 1
ATOM 657 O O . ILE A 1 86 ? -10.024 -16.361 3.563 1.00 95.25 86 ILE A O 1
ATOM 661 N N . GLY A 1 87 ? -11.448 -15.148 2.327 1.00 92.62 87 GLY A N 1
ATOM 662 C CA . GLY A 1 87 ? -12.589 -15.289 3.241 1.00 92.62 87 GLY A CA 1
ATOM 663 C C . GLY A 1 87 ? -12.456 -14.517 4.559 1.00 92.62 87 GLY A C 1
ATOM 664 O O . GLY A 1 87 ? -13.046 -14.903 5.568 1.00 92.62 87 GLY A O 1
ATOM 665 N N . TYR A 1 88 ? -11.684 -13.432 4.565 1.00 93.62 88 TYR A N 1
ATOM 666 C CA . TYR A 1 88 ? -11.539 -12.513 5.692 1.00 93.62 88 TYR A CA 1
ATOM 667 C C . TYR A 1 88 ? -12.264 -11.189 5.431 1.00 93.62 88 TYR A C 1
ATOM 669 O O . TYR A 1 88 ? -12.603 -10.843 4.304 1.00 93.62 88 TYR A O 1
ATOM 677 N N . GLN A 1 89 ? -12.465 -10.407 6.491 1.00 90.00 89 GLN A N 1
ATOM 678 C CA . GLN A 1 89 ? -12.930 -9.026 6.396 1.00 90.00 89 GLN A CA 1
ATOM 679 C C . GLN A 1 89 ? -11.851 -8.085 6.938 1.00 90.00 89 GLN A C 1
ATOM 681 O O . GLN A 1 89 ? -11.360 -8.274 8.052 1.00 90.00 89 GLN A O 1
ATOM 686 N N . ALA A 1 90 ? -11.483 -7.069 6.155 1.00 86.44 90 ALA A N 1
ATOM 687 C CA . ALA A 1 90 ? -10.563 -6.027 6.593 1.00 86.44 90 ALA A CA 1
ATOM 688 C C . ALA A 1 90 ? -11.321 -4.936 7.357 1.00 86.44 90 ALA A C 1
ATOM 690 O O . ALA A 1 90 ? -12.229 -4.305 6.819 1.00 86.44 90 ALA A O 1
ATOM 691 N N . THR A 1 91 ? -10.890 -4.663 8.586 1.00 86.38 91 THR A N 1
ATOM 692 C CA . THR A 1 91 ? -11.314 -3.482 9.345 1.00 86.38 91 THR A CA 1
ATOM 693 C C . THR A 1 91 ? -10.091 -2.595 9.546 1.00 86.38 91 THR A C 1
ATOM 695 O O . THR A 1 91 ? -9.165 -3.010 10.251 1.00 86.38 91 THR A O 1
ATOM 698 N N . PRO A 1 92 ? -10.033 -1.394 8.938 1.00 82.44 92 PRO A N 1
ATOM 699 C CA . PRO A 1 92 ? -8.966 -0.445 9.212 1.00 82.44 92 PRO A CA 1
ATOM 700 C C . PRO A 1 92 ? -8.957 -0.111 10.704 1.00 82.44 92 PRO A C 1
ATOM 702 O O . PRO A 1 92 ? -9.888 0.490 11.231 1.00 82.44 92 PRO A O 1
ATOM 705 N N . VAL A 1 93 ? -7.903 -0.523 11.400 1.00 83.25 93 VAL A N 1
ATOM 706 C CA . VAL A 1 93 ? -7.693 -0.134 12.796 1.00 83.25 93 VAL A CA 1
ATOM 707 C C . VAL A 1 93 ? -7.074 1.247 12.776 1.00 83.25 93 VAL A C 1
ATOM 709 O O . VAL A 1 93 ? -5.994 1.390 12.205 1.00 83.25 93 VAL A O 1
ATOM 712 N N . GLU A 1 94 ? -7.742 2.257 13.335 1.00 68.94 94 GLU A N 1
ATOM 713 C CA . GLU A 1 94 ? -7.116 3.567 13.532 1.00 68.94 94 GLU A CA 1
ATOM 714 C C . GLU A 1 94 ? -5.809 3.372 14.302 1.00 68.94 94 GLU A C 1
ATOM 716 O O . GLU A 1 94 ? -5.828 2.695 15.336 1.00 68.94 94 GLU A O 1
ATOM 721 N N . PRO A 1 95 ? -4.667 3.901 13.819 1.00 63.44 95 PRO A N 1
ATOM 722 C CA . PRO A 1 95 ? -3.459 3.876 14.622 1.00 63.44 95 PRO A CA 1
ATOM 723 C C . PRO A 1 95 ? -3.828 4.612 15.903 1.00 63.44 95 PRO A C 1
ATOM 725 O O . PRO A 1 95 ? -4.378 5.712 15.834 1.00 63.44 95 PRO A O 1
ATOM 728 N N . GLU A 1 96 ? -3.620 3.988 17.057 1.00 55.19 96 GLU A N 1
ATOM 729 C CA . GLU A 1 96 ? -3.883 4.663 18.315 1.00 55.19 96 GLU A CA 1
ATOM 730 C C . GLU A 1 96 ? -2.926 5.856 18.391 1.00 55.19 96 GLU A C 1
ATOM 732 O O . GLU A 1 96 ? -1.741 5.711 18.676 1.00 55.19 96 GLU A O 1
ATOM 737 N N . ASP A 1 97 ? -3.428 7.031 18.015 1.00 64.38 97 ASP A N 1
ATOM 738 C CA . ASP A 1 97 ? -2.690 8.271 18.140 1.00 64.38 97 ASP A CA 1
ATOM 739 C C . ASP A 1 97 ? -2.515 8.491 19.641 1.00 64.38 97 ASP A C 1
ATOM 741 O O . ASP A 1 97 ? -3.494 8.643 20.381 1.00 64.38 97 ASP A O 1
ATOM 745 N N . GLU A 1 98 ? -1.270 8.460 20.108 1.00 67.19 98 GLU A N 1
ATOM 746 C CA . GLU A 1 98 ? -0.921 8.708 21.503 1.00 67.19 98 GLU A CA 1
ATOM 747 C C . GLU A 1 98 ? -1.576 10.010 21.994 1.00 67.19 98 GLU A C 1
ATOM 749 O O . GLU A 1 98 ? -2.103 10.070 23.108 1.00 67.19 98 GLU A O 1
ATOM 754 N N . ALA A 1 99 ? -1.686 11.022 21.124 1.00 69.44 99 ALA A N 1
ATOM 755 C CA . ALA A 1 99 ? -2.393 12.257 21.425 1.00 69.44 99 ALA A CA 1
ATOM 756 C C . ALA A 1 99 ? -3.906 12.049 21.612 1.00 69.44 99 ALA A C 1
ATOM 758 O O . ALA A 1 99 ? -4.511 12.688 22.474 1.00 69.44 99 ALA A O 1
ATOM 759 N N . ALA A 1 100 ? -4.545 11.164 20.846 1.00 75.19 100 ALA A N 1
ATOM 760 C CA . ALA A 1 100 ? -5.959 10.826 21.013 1.00 75.19 100 ALA A CA 1
ATOM 761 C C . ALA A 1 100 ? -6.210 10.029 22.303 1.00 75.19 100 ALA A C 1
ATOM 763 O O . ALA A 1 100 ? -7.176 10.313 23.019 1.00 75.19 100 ALA A O 1
ATOM 764 N N . ALA A 1 101 ? -5.326 9.089 22.646 1.00 80.31 101 ALA A N 1
ATOM 765 C CA . ALA A 1 101 ? -5.379 8.363 23.914 1.00 80.31 101 ALA A CA 1
ATOM 766 C C . ALA A 1 101 ? -5.201 9.312 25.115 1.00 80.31 101 ALA A C 1
ATOM 768 O O . ALA A 1 101 ? -5.977 9.258 26.075 1.00 80.31 101 ALA A O 1
ATOM 769 N N . LEU A 1 102 ? -4.242 10.241 25.040 1.00 84.62 102 LEU A N 1
ATOM 770 C CA . LEU A 1 102 ? -4.024 11.276 26.055 1.00 84.62 102 LEU A CA 1
ATOM 771 C C . LEU A 1 102 ? -5.212 12.243 26.167 1.00 84.62 102 LEU A C 1
ATOM 773 O O . LEU A 1 102 ? -5.625 12.562 27.281 1.00 84.62 102 LEU A O 1
ATOM 777 N N . LYS A 1 103 ? -5.826 12.658 25.050 1.00 83.88 103 LYS A N 1
ATOM 778 C CA . LYS A 1 103 ? -7.040 13.499 25.052 1.00 83.88 103 LYS A CA 1
ATOM 779 C C . LYS A 1 103 ? -8.207 12.822 25.771 1.00 83.88 103 LYS A C 1
ATOM 781 O O . LYS A 1 103 ? -8.877 13.475 26.568 1.00 83.88 103 LYS A O 1
ATOM 786 N N . ARG A 1 104 ? -8.435 11.521 25.544 1.00 87.25 104 ARG A N 1
ATOM 787 C CA . ARG A 1 104 ? -9.479 10.760 26.260 1.00 87.25 104 ARG A CA 1
ATOM 788 C C . ARG A 1 104 ? -9.213 10.733 27.766 1.00 87.25 104 ARG A C 1
ATOM 790 O O . ARG A 1 104 ? -10.102 11.089 28.537 1.00 87.25 104 ARG A O 1
ATOM 797 N N . LYS A 1 105 ? -7.980 10.407 28.172 1.00 92.75 105 LYS A N 1
ATOM 798 C CA . LYS A 1 105 ? -7.567 10.400 29.588 1.00 92.75 105 LYS A CA 1
ATOM 799 C C . LYS A 1 105 ? -7.712 11.775 30.246 1.00 92.75 105 LYS A C 1
ATOM 801 O O . LYS A 1 105 ? -8.140 11.863 31.396 1.00 92.75 105 LYS A O 1
ATOM 806 N N . TYR A 1 106 ? -7.391 12.849 29.525 1.00 94.44 106 TYR A N 1
ATOM 807 C CA . TYR A 1 106 ? -7.563 14.217 30.012 1.00 94.44 106 TYR A CA 1
ATOM 808 C C . TYR A 1 106 ? -9.039 14.556 30.248 1.00 94.44 106 TYR A C 1
ATOM 810 O O . TYR A 1 106 ? -9.378 15.053 31.318 1.00 94.44 106 TYR A O 1
ATOM 818 N N . ILE A 1 107 ? -9.921 14.252 29.287 1.00 95.44 107 ILE A N 1
ATOM 819 C CA . ILE A 1 107 ? -11.368 14.495 29.416 1.00 95.44 107 ILE A CA 1
ATOM 820 C C . ILE A 1 107 ? -11.937 13.743 30.623 1.00 95.44 107 ILE A C 1
ATOM 822 O O . ILE A 1 107 ? -12.669 14.329 31.419 1.00 95.44 107 ILE A O 1
ATOM 826 N N . GLU A 1 108 ? -11.577 12.471 30.791 1.00 96.19 108 GLU A N 1
ATOM 827 C CA . GLU A 1 108 ? -12.015 11.656 31.928 1.00 96.19 108 GLU A CA 1
ATOM 828 C C . GLU A 1 108 ? -11.539 12.245 33.266 1.00 96.19 108 GLU A C 1
ATOM 830 O O . GLU A 1 108 ? -12.328 12.423 34.197 1.00 96.19 108 GLU A O 1
ATOM 835 N N . SER A 1 109 ? -10.267 12.647 33.334 1.00 96.31 109 SER A N 1
ATOM 836 C CA . SER A 1 109 ? -9.684 13.284 34.521 1.00 96.31 109 SER A CA 1
ATOM 837 C C . SER A 1 109 ? -10.354 14.625 34.836 1.00 96.31 109 SER A C 1
ATOM 839 O O . SER A 1 109 ? -10.677 14.901 35.990 1.00 96.31 109 SER A O 1
ATOM 841 N N . ALA A 1 110 ? -10.629 15.450 33.822 1.00 96.06 110 ALA A N 1
ATOM 842 C CA . ALA A 1 110 ? -11.315 16.731 33.977 1.00 96.06 110 ALA A CA 1
ATOM 843 C C . ALA A 1 110 ? -12.752 16.556 34.491 1.00 96.06 110 ALA A C 1
ATOM 845 O O . ALA A 1 110 ? -13.177 17.276 35.396 1.00 96.06 110 ALA A O 1
ATOM 846 N N . GLN A 1 111 ? -13.488 15.562 33.981 1.00 96.62 111 GLN A N 1
ATOM 847 C CA . GLN A 1 111 ? -14.821 15.221 34.487 1.00 96.62 111 GLN A CA 1
ATOM 848 C C . GLN A 1 111 ? -14.775 14.752 35.944 1.00 96.62 111 GLN A C 1
ATOM 850 O O . GLN A 1 111 ? -15.639 15.127 36.740 1.00 96.62 111 GLN A O 1
ATOM 855 N N . MET A 1 112 ? -13.766 13.959 36.311 1.00 95.94 112 MET A N 1
ATOM 856 C CA . MET A 1 112 ? -13.572 13.509 37.688 1.00 95.94 112 MET A CA 1
ATOM 857 C C . MET A 1 112 ? -13.289 14.687 38.627 1.00 95.94 112 MET A C 1
ATOM 859 O O . MET A 1 112 ? -13.940 14.813 39.664 1.00 95.94 112 M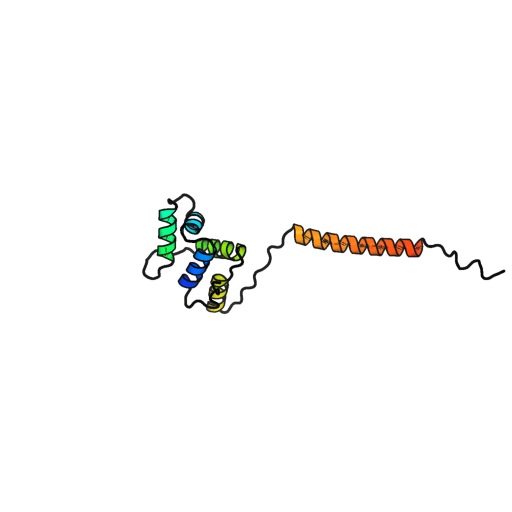ET A O 1
ATOM 863 N N . MET A 1 113 ? -12.395 15.599 38.235 1.00 94.56 113 MET A N 1
ATOM 864 C CA . MET A 1 113 ? -12.113 16.821 38.996 1.00 94.56 113 MET A CA 1
ATOM 865 C C . MET A 1 113 ? -13.359 17.699 39.155 1.00 94.56 113 MET A C 1
ATOM 867 O O . MET A 1 113 ? -13.629 18.169 40.258 1.00 94.56 113 MET A O 1
ATOM 871 N N . ALA A 1 114 ? -14.166 17.860 38.102 1.00 95.06 114 ALA A N 1
ATOM 872 C CA . ALA A 1 114 ? -15.413 18.621 38.168 1.00 95.06 114 ALA A CA 1
ATOM 873 C C . ALA A 1 114 ? -16.419 18.013 39.163 1.00 95.06 114 ALA A C 1
ATOM 875 O O . ALA A 1 114 ? -17.054 18.736 39.930 1.00 95.06 114 ALA A O 1
ATOM 876 N N . ARG A 1 115 ? -16.537 16.678 39.209 1.00 96.06 115 ARG A N 1
ATOM 877 C CA . ARG A 1 115 ? -17.387 15.985 40.196 1.00 96.06 115 ARG A CA 1
ATOM 878 C C . ARG A 1 115 ? -16.882 16.175 41.625 1.00 96.06 115 ARG A C 1
ATOM 880 O O . ARG A 1 115 ? -17.692 16.354 42.533 1.00 96.06 115 ARG A O 1
ATOM 887 N N . ILE A 1 116 ? -15.564 16.138 41.827 1.00 94.19 116 ILE A N 1
ATOM 888 C CA . ILE A 1 116 ? -14.944 16.390 43.134 1.00 94.19 116 ILE A CA 1
ATOM 889 C C . ILE A 1 116 ? -15.230 17.829 43.580 1.00 94.19 116 ILE A C 1
ATOM 891 O O . ILE A 1 116 ? -15.700 18.022 44.699 1.00 94.19 116 ILE A O 1
ATOM 895 N N . ALA A 1 117 ? -15.048 18.814 42.698 1.00 92.88 117 ALA A N 1
ATOM 896 C CA . ALA A 1 117 ? -15.347 20.218 42.982 1.00 92.88 117 ALA A CA 1
ATOM 897 C C . ALA A 1 117 ? -16.821 20.428 43.373 1.00 92.88 117 ALA A C 1
ATOM 899 O O . ALA A 1 117 ? -17.101 20.980 44.432 1.00 92.88 117 ALA A O 1
ATOM 900 N N . GLN A 1 118 ? -17.768 19.867 42.610 1.00 93.81 118 GLN A N 1
ATOM 901 C CA . GLN A 1 118 ? -19.198 19.914 42.956 1.00 93.81 118 GLN A CA 1
ATOM 902 C C . GLN A 1 118 ? -19.505 19.285 44.321 1.00 93.81 118 GLN A C 1
ATOM 904 O O . GLN A 1 118 ? -20.428 19.705 45.023 1.00 93.81 118 GLN A O 1
ATOM 909 N N . ARG A 1 119 ? -18.777 18.230 44.704 1.00 90.81 119 ARG A N 1
ATOM 910 C CA . ARG A 1 119 ? -18.954 17.595 46.011 1.00 90.81 119 ARG A CA 1
ATOM 911 C C . ARG A 1 119 ? -18.423 18.479 47.135 1.00 90.81 119 ARG A C 1
ATOM 913 O O . ARG A 1 119 ? -19.084 18.539 48.168 1.00 90.81 119 ARG A O 1
ATOM 920 N N . ILE A 1 120 ? -17.290 19.146 46.926 1.00 91.00 120 ILE A N 1
ATOM 921 C CA . ILE A 1 120 ? -16.719 20.118 47.866 1.00 91.00 120 ILE A CA 1
ATOM 922 C C . ILE A 1 120 ? -17.694 21.280 48.063 1.00 91.00 120 ILE A C 1
ATOM 924 O O . ILE A 1 120 ? -18.108 21.511 49.191 1.00 91.00 120 ILE A O 1
ATOM 928 N N . GLU A 1 121 ? -18.184 21.902 46.988 1.00 91.12 121 GLU A N 1
ATOM 929 C CA . GLU A 1 121 ? -19.154 23.008 47.064 1.00 91.12 121 GLU A CA 1
ATOM 930 C C . GLU A 1 121 ? -20.405 22.638 47.876 1.00 91.12 121 GLU A C 1
ATOM 932 O O . GLU A 1 121 ? -20.863 23.404 48.724 1.00 91.12 121 GLU A O 1
ATOM 937 N N . ARG A 1 122 ? -20.946 21.427 47.682 1.00 86.00 122 ARG A N 1
ATOM 938 C CA . ARG A 1 122 ? -22.102 20.934 48.455 1.00 86.00 122 ARG A CA 1
ATOM 939 C C . ARG A 1 122 ? -21.817 20.745 49.944 1.00 86.00 122 ARG A C 1
ATOM 941 O O . ARG A 1 122 ? -22.755 20.804 50.733 1.00 86.00 122 ARG A O 1
ATOM 948 N N . LEU A 1 123 ? -20.577 20.436 50.312 1.00 86.75 123 LEU A N 1
ATOM 949 C CA . LEU A 1 123 ? -20.164 20.231 51.702 1.00 86.75 123 LEU A CA 1
ATOM 950 C C . LEU A 1 123 ? -19.747 21.548 52.371 1.00 86.75 123 LEU A C 1
ATOM 952 O O . LEU A 1 123 ? -19.962 21.710 53.568 1.00 86.75 123 LEU A O 1
ATOM 956 N N . GLU A 1 124 ? -19.181 22.476 51.600 1.00 79.31 124 GLU A N 1
ATOM 957 C CA . GLU A 1 124 ? -18.745 23.798 52.054 1.00 79.31 124 GLU A CA 1
ATOM 958 C C . GLU A 1 124 ? -19.880 24.819 52.102 1.00 79.31 124 GLU A C 1
ATOM 960 O O . GLU A 1 124 ? -19.767 25.790 52.845 1.00 79.31 124 GLU A O 1
ATOM 965 N N . THR A 1 125 ? -20.988 24.601 51.380 1.00 62.56 125 THR A N 1
ATOM 966 C CA . THR A 1 125 ? -22.212 25.398 51.552 1.00 62.56 125 THR A CA 1
ATOM 967 C C . THR A 1 125 ? -22.746 25.151 52.971 1.00 62.56 125 THR A C 1
ATOM 969 O O . THR A 1 125 ? -23.289 24.072 53.236 1.00 62.56 125 THR A O 1
ATOM 972 N N . PRO A 1 126 ? -22.603 26.100 53.916 1.00 51.22 126 PRO A N 1
ATOM 973 C CA . PRO A 1 126 ? -22.923 25.846 55.311 1.00 51.22 126 PRO A CA 1
ATOM 974 C C . PRO A 1 126 ? -24.431 25.697 55.492 1.00 51.22 126 PRO A C 1
ATOM 976 O O . PRO A 1 126 ? -25.230 26.209 54.707 1.00 51.22 126 PRO A O 1
ATOM 979 N N . ALA A 1 127 ? -24.823 25.061 56.595 1.00 52.75 127 ALA A N 1
ATOM 980 C CA . ALA A 1 127 ? -26.184 24.956 57.116 1.00 52.75 127 ALA A CA 1
ATOM 981 C C . ALA A 1 127 ? -26.829 26.319 57.493 1.00 52.75 127 ALA A C 1
ATOM 983 O O . ALA A 1 127 ? -27.445 26.451 58.548 1.00 52.75 127 ALA A O 1
ATOM 984 N N . ALA A 1 128 ? -26.729 27.340 56.639 1.00 50.78 128 ALA A N 1
ATOM 985 C CA . ALA A 1 128 ? -27.226 28.698 56.854 1.00 50.78 128 ALA A CA 1
ATOM 986 C C . ALA A 1 128 ? -28.761 28.829 56.767 1.00 50.78 128 ALA A C 1
ATOM 988 O O . ALA A 1 128 ? -29.297 29.906 56.990 1.00 50.78 128 ALA A O 1
ATOM 989 N N . VAL A 1 129 ? -29.491 27.740 56.494 1.00 52.06 129 VAL A N 1
ATOM 990 C CA . VAL A 1 129 ? -30.964 27.757 56.392 1.00 52.06 129 VAL A CA 1
ATOM 991 C C . VAL A 1 129 ? -31.657 27.148 57.625 1.00 52.06 129 VAL A C 1
ATOM 993 O O . VAL A 1 129 ? -32.874 27.221 57.739 1.00 52.06 129 VAL A O 1
ATOM 996 N N . ARG A 1 130 ? -30.930 26.590 58.610 1.00 48.94 130 ARG A N 1
ATOM 997 C CA . ARG A 1 130 ? -31.569 25.968 59.798 1.00 48.94 130 ARG A CA 1
ATOM 998 C C . ARG A 1 130 ? -31.703 26.866 61.035 1.00 48.94 130 ARG A C 1
ATOM 1000 O O . ARG A 1 130 ? -32.340 26.439 61.989 1.00 48.94 130 ARG A O 1
ATOM 1007 N N . SER A 1 131 ? -31.172 28.092 61.034 1.00 47.88 131 SER A N 1
ATOM 1008 C CA . SER A 1 131 ? -31.227 28.980 62.216 1.00 47.88 131 SER A CA 1
ATOM 1009 C C . SER A 1 131 ? -32.370 30.011 62.209 1.00 47.88 131 SER A C 1
ATOM 1011 O O . SER A 1 131 ? -32.506 30.746 63.180 1.00 47.88 131 SER A O 1
ATOM 1013 N N . ALA A 1 132 ? -33.198 30.086 61.162 1.00 47.56 132 ALA A N 1
ATOM 1014 C CA . ALA A 1 132 ? -34.260 31.100 61.058 1.00 47.56 132 ALA A CA 1
ATOM 1015 C C . ALA A 1 132 ? -35.668 30.597 61.447 1.00 47.56 132 ALA A C 1
ATOM 1017 O O . ALA A 1 132 ? -36.641 31.316 61.255 1.00 47.56 132 ALA A O 1
ATOM 1018 N N . ALA A 1 133 ? -35.791 29.373 61.977 1.00 48.34 133 ALA A N 1
ATOM 1019 C CA . ALA A 1 133 ? -37.083 28.735 62.263 1.00 48.34 133 ALA A CA 1
ATOM 1020 C C . ALA A 1 133 ? -37.424 28.583 63.763 1.00 48.34 133 ALA A C 1
ATOM 1022 O O . ALA A 1 133 ? -38.457 28.005 64.074 1.00 48.34 133 ALA A O 1
ATOM 1023 N N . ASN A 1 134 ? -36.594 29.102 64.678 1.00 48.19 134 ASN A N 1
ATOM 1024 C CA . ASN A 1 134 ? -36.861 29.101 66.127 1.00 48.19 134 ASN A CA 1
ATOM 1025 C C . ASN A 1 134 ? -36.766 30.527 66.710 1.00 48.19 134 ASN A C 1
ATOM 1027 O O . ASN A 1 134 ? -35.985 30.764 67.632 1.00 48.19 134 ASN A O 1
ATOM 1031 N N . ALA A 1 135 ? -37.513 31.471 66.132 1.00 41.66 135 ALA A N 1
ATOM 1032 C CA . ALA A 1 135 ? -37.780 32.789 66.714 1.00 41.66 135 ALA A CA 1
ATOM 1033 C C . ALA A 1 135 ? -39.263 32.894 67.078 1.00 41.66 135 ALA A C 1
ATOM 1035 O O . ALA A 1 135 ? -40.084 32.401 66.269 1.00 41.66 135 ALA A O 1
#

Sequence (135 aa):
MNQTPLFFDDVNTALSHVVNVLGGAKRVGPMLRGDDMTVDAAARWVLDCLNPDRPAQLHPHQVLVLLRAARAAGDHTAMNWYCGEIGYQATPVEPEDEAAALKRKYIESAQMMARIAQRIERLETPAAVRSAANA

pLDDT: mean 86.98, std 15.68, range [35.12, 98.06]

Foldseek 3Di:
DDDDDPADPDLLVLLQVLCVLCPALLRLQCLQCPPVDDSVVSSVLNVLQSDPVHPRHRDPVSVVSSCVSCVVSVHCRSVCRVQVVVVHHDDDDDDPDPVVVVVVVVVVVVVVVVVVVVVVCVVPPDPPPPPPPPD

Organism: Thiobacillus denitrificans (NCBI:txid36861)

Radius of gyration: 28.65 Å; chains: 1; bounding box: 56×48×86 Å